Protein AF-A0A2H0VL38-F1 (afdb_monomer)

Solvent-accessible surface area (backbone atoms only — not comparable to full-atom values): 7302 Å² total; per-residue (Å²): 135,86,82,82,80,82,71,77,70,74,65,57,61,56,55,51,54,52,52,51,53,52,50,51,52,51,53,50,53,52,50,41,45,55,50,18,46,53,52,40,53,53,52,33,76,77,28,98,85,43,77,82,80,60,95,71,78,67,90,49,70,67,56,38,50,53,38,50,53,50,49,54,53,47,51,72,73,54,42,52,44,74,69,55,48,50,52,52,47,54,49,43,54,52,32,46,69,73,41,60,63,69,30,39,51,46,26,63,64,51,46,58,62,50,36,43,76,70,65,74,48,76,63,61,128

Secondary structure (DSSP, 8-state):
--------THHHHHHHHHHHHHHHHHHHHHHHHHHHHHHHHHHHHH-TT-----------HHHHHHHHHHHHHHHHHH-B-HHHHHHHHHHHHHHHHHS-HHHHHHHHHHHHHHHHHTTSS-B--

Sequence (125 aa):
MPETTDLPLVTQSSKLKIVLKILTLIIVSIAVYLGSAVATGFISVFSNNIETSTFNLIFDSQITIAYLLTYYSLTSFYKMSAHQNYFMFVVTLLLSFTTNFIQGALTLLILPPLLKKLKLIQITA

Foldseek 3Di:
DDDDPDDPPPVVVVVVVVVVLVVVLVVLLVVQLVVLVVVLVVVPVVDPPDPPDDQPLDQDPVLLVLLVVLLVVVCVVQQFDPVVSVVLVVLSNVCSRRHDSSSVSSSSVPSVVVCVVVVSGDGDD

Mean predicted aligned error: 9.91 Å

Radius of gyration: 19.98 Å; Cα contacts (8 Å, |Δi|>4): 77; chains: 1; bounding box: 46×48×63 Å

Organism: NCBI:txid1974535

pLDDT: mean 78.76, std 13.82, range [46.47, 92.94]

Nearest PDB structures (foldseek):
  7yh8-assembly2_C  TM=5.510E-01  e=9.494E+00  synthetic construct

Structure (mmCIF, N/CA/C/O backbone):
data_AF-A0A2H0VL38-F1
#
_entry.id   AF-A0A2H0VL38-F1
#
loop_
_atom_site.group_PDB
_atom_site.id
_atom_site.type_symbol
_atom_site.label_atom_id
_atom_site.label_alt_id
_atom_site.label_comp_id
_atom_site.label_asym_id
_atom_site.label_entity_id
_atom_site.label_seq_id
_atom_site.pdbx_PDB_ins_code
_atom_site.Cartn_x
_atom_site.Cartn_y
_atom_site.Cartn_z
_atom_site.occupancy
_atom_site.B_iso_or_equiv
_atom_site.auth_seq_id
_atom_site.auth_comp_id
_atom_site.auth_asym_id
_atom_site.auth_atom_id
_atom_site.pdbx_PDB_model_num
ATOM 1 N N . MET A 1 1 ? -26.432 35.515 42.602 1.00 51.59 1 MET A N 1
ATOM 2 C CA . MET A 1 1 ? -25.336 34.565 42.313 1.00 51.59 1 MET A CA 1
ATOM 3 C C . MET A 1 1 ? -25.599 34.018 40.922 1.00 51.59 1 MET A C 1
ATOM 5 O O . MET A 1 1 ? -26.652 33.414 40.771 1.00 51.59 1 MET A O 1
ATOM 9 N N . PRO A 1 2 ? -24.782 34.316 39.898 1.00 48.84 2 PRO A N 1
ATOM 10 C CA . PRO A 1 2 ? -25.003 33.757 38.574 1.00 48.84 2 PRO A CA 1
ATOM 11 C C . PRO A 1 2 ? -24.372 32.365 38.497 1.00 48.84 2 PRO A C 1
ATOM 13 O O . PRO A 1 2 ? -23.256 32.150 38.970 1.00 48.84 2 PRO A O 1
ATOM 16 N N . GLU A 1 3 ? -25.140 31.436 37.943 1.00 50.28 3 GLU A N 1
ATOM 17 C CA . GLU A 1 3 ? -24.764 30.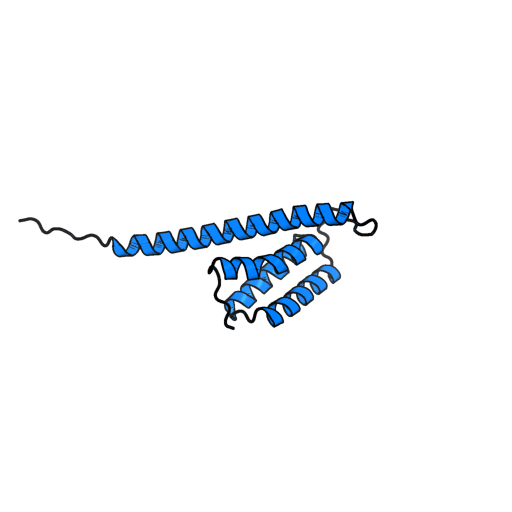054 37.672 1.00 50.28 3 GLU A CA 1
ATOM 18 C C . GLU A 1 3 ? -23.517 30.010 36.782 1.00 50.28 3 GLU A C 1
ATOM 20 O O . GLU A 1 3 ? -23.463 30.623 35.715 1.00 50.28 3 GLU A O 1
ATOM 25 N N . THR A 1 4 ? -22.495 29.286 37.231 1.00 54.44 4 THR A N 1
ATOM 26 C CA . THR A 1 4 ? -21.351 28.920 36.402 1.00 54.44 4 THR A CA 1
ATOM 27 C C . THR A 1 4 ? -21.810 27.857 35.415 1.00 54.44 4 THR A C 1
ATOM 29 O O . THR A 1 4 ? -21.938 26.683 35.755 1.00 54.44 4 THR A O 1
ATOM 32 N N . THR A 1 5 ? -22.101 28.284 34.191 1.00 52.53 5 THR A N 1
ATOM 33 C CA . THR A 1 5 ? -22.374 27.401 33.059 1.00 52.53 5 THR A CA 1
ATOM 34 C C . THR A 1 5 ? -21.096 26.639 32.705 1.00 52.53 5 THR A C 1
ATOM 36 O O . THR A 1 5 ? -20.251 27.129 31.955 1.00 52.53 5 THR A O 1
ATOM 39 N N . ASP A 1 6 ? -20.940 25.440 33.261 1.00 50.03 6 ASP A N 1
ATOM 40 C CA . ASP A 1 6 ? -19.873 24.513 32.892 1.00 50.03 6 ASP A CA 1
ATO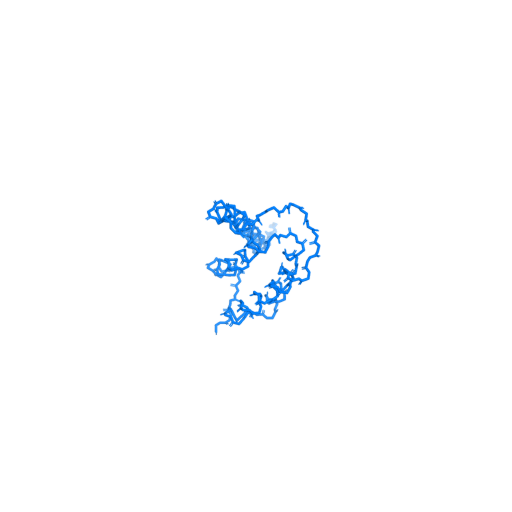M 41 C C . ASP A 1 6 ? -20.062 24.069 31.433 1.00 50.03 6 ASP A C 1
ATOM 43 O O . ASP A 1 6 ? -20.916 23.248 31.093 1.00 50.03 6 ASP A O 1
ATOM 47 N N . LEU A 1 7 ? -19.266 24.653 30.536 1.00 54.75 7 LEU A N 1
ATOM 48 C CA . LEU A 1 7 ? -19.197 24.255 29.132 1.00 54.75 7 LEU A CA 1
ATOM 49 C C . LEU A 1 7 ? -18.423 22.927 28.977 1.00 54.75 7 LEU A C 1
ATOM 51 O O . LEU A 1 7 ? -17.416 22.700 29.653 1.00 54.75 7 LEU A O 1
ATOM 55 N N . PRO A 1 8 ? -18.828 22.047 28.041 1.00 47.47 8 PRO A N 1
ATOM 56 C CA . PRO A 1 8 ? -18.319 20.683 27.929 1.00 47.47 8 PRO A CA 1
ATOM 57 C C . PRO A 1 8 ? -16.947 20.639 27.232 1.00 47.47 8 PRO A C 1
ATOM 59 O O . PRO A 1 8 ? -16.835 20.374 26.035 1.00 47.47 8 PRO A O 1
ATOM 62 N N . LEU A 1 9 ? -15.871 20.847 27.993 1.00 53.00 9 LEU A N 1
ATOM 63 C CA . LEU A 1 9 ? -14.475 20.744 27.525 1.00 53.00 9 LEU A CA 1
ATOM 64 C C . LEU A 1 9 ? -14.066 19.325 27.071 1.00 53.00 9 LEU A C 1
ATOM 66 O O . LEU A 1 9 ? -13.116 19.156 26.303 1.00 53.00 9 LEU A O 1
ATOM 70 N N . VAL A 1 10 ? -14.797 18.287 27.487 1.00 51.38 10 VAL A N 1
ATOM 71 C CA . VAL A 1 10 ? -14.436 16.878 27.236 1.00 51.38 10 VAL A CA 1
ATOM 72 C C . VAL A 1 10 ? -14.666 16.457 25.771 1.00 51.38 10 VAL A C 1
ATOM 74 O O . VAL A 1 10 ? -13.948 15.605 25.242 1.00 51.38 10 VAL A O 1
ATOM 77 N N . THR A 1 11 ? -15.594 17.098 25.055 1.00 52.34 11 THR A N 1
ATOM 78 C CA . THR A 1 11 ? -15.993 16.686 23.694 1.00 52.34 11 THR A CA 1
ATOM 79 C C . THR A 1 11 ? -15.025 17.171 22.601 1.00 52.34 11 THR A C 1
ATOM 81 O O . THR A 1 11 ? -14.878 16.515 21.566 1.00 52.34 11 THR A O 1
ATOM 84 N N . GLN A 1 12 ? -14.314 18.286 22.811 1.00 56.50 12 GLN A N 1
ATOM 85 C CA . GLN A 1 12 ? -13.372 18.840 21.821 1.00 56.50 12 GLN A CA 1
ATOM 86 C C . GLN A 1 12 ? -12.067 18.035 21.709 1.00 56.50 12 GLN A C 1
ATOM 88 O O . GLN A 1 12 ? -11.567 17.828 20.601 1.00 56.50 12 GLN A O 1
ATOM 93 N N . SER A 1 13 ? -11.545 17.517 22.827 1.00 60.19 13 SER A N 1
ATOM 94 C CA . SER A 1 13 ? -10.288 16.745 22.855 1.00 60.19 13 SER A CA 1
ATOM 95 C C . SER A 1 13 ? -10.366 15.460 22.015 1.00 60.19 13 SER A C 1
ATOM 97 O O . SER A 1 13 ? -9.414 15.091 21.324 1.00 60.19 13 SER A O 1
ATOM 99 N N . SER A 1 14 ? -11.528 14.800 22.018 1.00 66.94 14 SER A N 1
ATOM 100 C CA . SER A 1 14 ? -11.802 13.597 21.221 1.00 66.94 14 SER A CA 1
ATOM 101 C C . SER A 1 14 ? -11.736 13.870 19.713 1.00 66.94 14 SER A C 1
ATOM 103 O O . SER A 1 14 ? -11.029 13.171 18.981 1.00 66.94 14 SER A O 1
ATOM 105 N N . LYS A 1 15 ? -12.398 14.938 19.247 1.00 75.56 15 LYS A N 1
ATOM 106 C CA . LYS A 1 15 ? -12.408 15.315 17.826 1.00 75.56 15 LYS A CA 1
ATOM 107 C C . LYS A 1 15 ? -11.010 15.681 17.328 1.00 75.56 15 LYS A C 1
ATOM 109 O O . LYS A 1 15 ? -10.622 15.239 16.252 1.00 75.56 15 LYS A O 1
ATOM 114 N N . LEU A 1 16 ? -10.227 16.404 18.132 1.00 79.56 16 LEU A N 1
ATOM 115 C CA . LEU A 1 16 ? -8.850 16.769 17.786 1.00 79.56 16 LEU A CA 1
ATOM 116 C C . LEU A 1 16 ? -7.950 15.535 17.608 1.00 79.56 16 LEU A C 1
ATOM 118 O O . LEU A 1 16 ? -7.187 15.464 16.647 1.00 79.56 16 LEU A O 1
ATOM 122 N N . LYS A 1 17 ? -8.073 14.530 18.487 1.00 80.00 17 LYS A N 1
ATOM 123 C CA . LYS A 1 17 ? -7.321 13.267 18.373 1.00 80.00 17 LYS A CA 1
ATOM 124 C C . LYS A 1 17 ? -7.671 12.498 17.098 1.00 80.00 17 LYS A C 1
ATOM 126 O O . LYS A 1 17 ? -6.778 11.938 16.468 1.00 80.00 17 LYS A O 1
ATOM 131 N N . ILE A 1 18 ? -8.947 12.483 16.707 1.00 82.06 18 ILE A N 1
ATOM 132 C CA . ILE A 1 18 ? -9.402 11.841 15.464 1.00 82.06 18 ILE A CA 1
ATOM 133 C C . ILE A 1 18 ? -8.836 12.575 14.244 1.00 82.06 18 ILE A C 1
ATOM 135 O O . ILE A 1 18 ? -8.266 11.933 13.364 1.00 82.06 18 ILE A O 1
ATOM 139 N N . VAL A 1 19 ? -8.932 13.908 14.216 1.00 84.81 19 VAL A N 1
ATOM 140 C CA . VAL A 1 19 ? -8.395 14.734 13.122 1.00 84.81 19 VAL A CA 1
ATOM 141 C C . VAL A 1 19 ? -6.890 14.530 12.978 1.00 84.81 19 VAL A C 1
ATOM 143 O O . VAL A 1 19 ? -6.416 14.268 11.875 1.00 84.81 19 VAL A O 1
ATOM 146 N N . LEU A 1 20 ? -6.144 14.565 14.085 1.00 85.25 20 LEU A N 1
ATOM 147 C CA . LEU A 1 20 ? -4.702 14.327 14.072 1.00 85.25 20 LEU A CA 1
ATOM 148 C C . LEU A 1 20 ? -4.373 12.928 13.540 1.00 85.25 20 LEU A C 1
ATOM 150 O O . LEU A 1 20 ? -3.490 12.789 12.702 1.00 85.25 20 LEU A O 1
ATOM 154 N N . LYS A 1 21 ? -5.118 11.900 13.967 1.00 82.25 21 LYS A N 1
ATOM 155 C CA . LYS A 1 21 ? -4.924 10.520 13.505 1.00 82.25 21 LYS A CA 1
ATOM 156 C C . LYS A 1 21 ? -5.139 10.381 11.994 1.00 82.25 21 LYS A C 1
ATOM 158 O O . LYS A 1 21 ? -4.353 9.707 11.331 1.00 82.25 21 LYS A O 1
ATOM 163 N N . ILE A 1 22 ? -6.174 11.027 11.452 1.00 85.62 22 ILE A N 1
ATOM 164 C CA . ILE A 1 22 ? -6.451 11.051 10.007 1.00 85.62 22 ILE A CA 1
ATOM 165 C C . ILE A 1 22 ? -5.337 11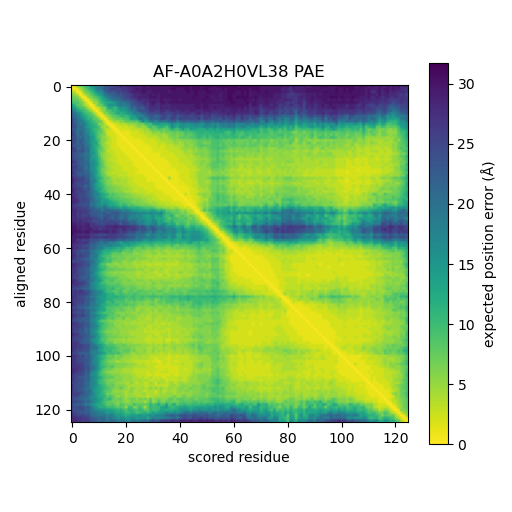.798 9.266 1.00 85.62 22 ILE A C 1
ATOM 167 O O . ILE A 1 22 ? -4.824 11.295 8.270 1.00 85.62 22 ILE A O 1
ATOM 171 N N . LEU A 1 23 ? -4.913 12.956 9.777 1.00 86.81 23 LEU A N 1
ATOM 172 C CA . LEU A 1 23 ? -3.831 13.740 9.185 1.00 86.81 23 LEU A CA 1
ATOM 173 C C . LEU A 1 23 ? -2.526 12.933 9.129 1.00 86.81 23 LEU A C 1
ATOM 175 O O . LEU A 1 23 ? -1.883 12.869 8.085 1.00 86.81 23 LEU A O 1
ATOM 179 N N . THR A 1 24 ? -2.161 12.257 10.224 1.00 87.19 24 THR A N 1
ATOM 180 C CA . THR A 1 24 ? -0.985 11.378 10.265 1.00 87.19 24 THR A CA 1
ATOM 181 C C . THR A 1 24 ? -1.102 10.243 9.251 1.00 87.19 24 THR A C 1
ATOM 183 O O . THR A 1 24 ? -0.128 9.949 8.566 1.00 87.19 24 THR A O 1
ATOM 186 N N . LEU A 1 25 ? -2.281 9.631 9.105 1.00 86.94 25 LEU A N 1
ATOM 187 C CA . LEU A 1 25 ? -2.507 8.579 8.112 1.00 86.94 25 LEU A CA 1
ATOM 188 C C . LEU A 1 25 ? -2.289 9.084 6.680 1.00 86.94 25 LEU A C 1
ATOM 190 O O . LEU A 1 25 ? -1.631 8.402 5.891 1.00 86.94 25 LEU A O 1
ATOM 194 N N . ILE A 1 26 ? -2.782 10.281 6.356 1.00 87.88 26 ILE A N 1
ATOM 195 C CA . ILE A 1 26 ? -2.590 10.903 5.039 1.00 87.88 26 ILE A CA 1
ATOM 196 C C . ILE A 1 26 ? -1.102 11.174 4.793 1.00 87.88 26 ILE A C 1
ATOM 198 O O . ILE A 1 26 ? -0.564 10.747 3.773 1.00 87.88 26 ILE A O 1
ATOM 202 N N . ILE A 1 27 ? -0.419 11.815 5.748 1.00 90.44 27 ILE A N 1
ATOM 203 C CA . ILE A 1 27 ? 1.008 12.154 5.636 1.00 90.44 27 ILE A CA 1
ATOM 204 C C . ILE A 1 27 ? 1.854 10.894 5.434 1.00 90.44 27 ILE A C 1
ATOM 206 O O . ILE A 1 27 ? 2.709 10.858 4.553 1.00 90.44 27 ILE A O 1
ATOM 210 N N . VAL A 1 28 ? 1.596 9.842 6.213 1.00 89.62 28 VAL A N 1
ATOM 211 C CA . VAL A 1 28 ? 2.314 8.566 6.104 1.00 89.62 28 VAL A CA 1
ATOM 212 C C . VAL A 1 28 ? 2.080 7.920 4.744 1.00 89.62 28 VAL A C 1
ATOM 214 O O . VAL A 1 28 ? 3.028 7.445 4.128 1.00 89.62 28 VAL A O 1
ATOM 217 N N . SER A 1 29 ? 0.842 7.932 4.250 1.00 86.38 29 SER A N 1
ATOM 218 C CA . SER A 1 29 ? 0.512 7.346 2.947 1.00 86.38 29 SER A CA 1
ATOM 219 C C . SER A 1 29 ? 1.242 8.065 1.809 1.00 86.38 29 SER A C 1
ATOM 221 O O . SER A 1 29 ? 1.834 7.413 0.950 1.00 86.38 29 SER A O 1
ATOM 223 N N . ILE A 1 30 ? 1.281 9.402 1.849 1.00 89.88 30 ILE A N 1
ATOM 224 C CA . ILE A 1 30 ? 2.030 10.220 0.884 1.00 89.88 30 ILE A CA 1
ATOM 225 C C . ILE A 1 30 ? 3.532 9.934 0.982 1.00 89.88 30 ILE A C 1
ATOM 227 O O . ILE A 1 30 ? 4.187 9.734 -0.038 1.00 89.88 30 ILE A O 1
ATOM 231 N N . ALA A 1 31 ? 4.083 9.867 2.196 1.00 91.75 31 ALA A N 1
ATOM 232 C CA . ALA A 1 31 ? 5.501 9.588 2.402 1.00 91.75 31 ALA A CA 1
ATOM 233 C C . ALA A 1 31 ? 5.904 8.206 1.859 1.00 91.75 31 ALA A C 1
ATOM 235 O O . ALA A 1 31 ? 6.932 8.086 1.196 1.00 91.75 31 ALA A O 1
ATOM 236 N N . VAL A 1 32 ? 5.082 7.174 2.083 1.00 92.69 32 VAL A N 1
ATOM 237 C CA . VAL A 1 32 ? 5.314 5.824 1.542 1.00 92.69 32 VAL A CA 1
ATOM 238 C C . VAL A 1 32 ? 5.235 5.823 0.018 1.00 92.69 32 VAL A C 1
ATOM 240 O O . VAL A 1 32 ? 6.085 5.215 -0.633 1.00 92.69 32 VAL A O 1
ATOM 243 N N . TYR A 1 33 ? 4.263 6.527 -0.560 1.00 90.00 33 TYR A N 1
ATOM 244 C CA . TYR A 1 33 ? 4.125 6.643 -2.010 1.00 90.00 33 TYR A CA 1
ATOM 245 C C . TYR A 1 33 ? 5.348 7.312 -2.658 1.00 90.00 33 TYR A C 1
ATOM 247 O O . TYR A 1 33 ? 5.924 6.771 -3.603 1.00 90.00 33 TYR A O 1
ATOM 255 N N . LEU A 1 34 ? 5.791 8.453 -2.119 1.00 90.75 34 LEU A N 1
ATOM 256 C CA . LEU A 1 34 ? 6.977 9.165 -2.606 1.00 90.75 34 LEU A CA 1
ATOM 257 C C . LEU A 1 34 ? 8.256 8.345 -2.402 1.00 90.75 34 LEU A C 1
ATOM 259 O O . LEU A 1 34 ? 9.076 8.250 -3.312 1.00 90.75 34 LEU A O 1
ATOM 263 N N . GLY A 1 35 ? 8.407 7.699 -1.243 1.00 90.38 35 GLY A N 1
ATOM 264 C CA . GLY A 1 35 ? 9.529 6.797 -0.980 1.00 90.38 35 GLY A CA 1
ATOM 265 C C . GLY A 1 35 ? 9.577 5.626 -1.964 1.00 90.38 35 GLY A C 1
ATOM 266 O O . GLY A 1 35 ? 10.647 5.271 -2.454 1.00 90.38 35 GLY A O 1
ATOM 267 N N . SER A 1 36 ? 8.414 5.079 -2.326 1.00 89.75 36 SER A N 1
ATOM 268 C CA . SER A 1 36 ? 8.299 4.017 -3.331 1.00 89.75 36 SER A CA 1
ATOM 269 C C . SER A 1 36 ? 8.647 4.514 -4.736 1.00 89.75 36 SER A C 1
ATOM 271 O O . SER A 1 36 ? 9.265 3.777 -5.501 1.00 89.75 36 SER A O 1
ATOM 273 N N . ALA A 1 37 ? 8.310 5.764 -5.073 1.00 87.12 37 ALA A N 1
ATOM 274 C CA . ALA A 1 37 ? 8.698 6.387 -6.340 1.00 87.12 37 ALA A CA 1
ATOM 275 C C . ALA A 1 37 ? 10.225 6.501 -6.459 1.00 87.12 37 ALA A C 1
ATOM 277 O O . ALA A 1 37 ? 10.805 6.087 -7.460 1.00 87.12 37 ALA A O 1
ATOM 278 N N . VAL A 1 38 ? 10.879 6.990 -5.399 1.00 87.69 38 VAL A N 1
ATOM 279 C CA . VAL A 1 38 ? 12.343 7.092 -5.330 1.00 87.69 38 VAL A CA 1
ATOM 280 C C . VAL A 1 38 ? 12.981 5.709 -5.450 1.00 87.69 38 VAL A C 1
ATOM 282 O O . VAL A 1 38 ? 13.850 5.514 -6.295 1.00 87.69 38 VAL A O 1
ATOM 285 N N . ALA A 1 39 ? 12.517 4.726 -4.672 1.00 86.81 39 ALA A N 1
ATOM 286 C CA . ALA A 1 39 ? 13.023 3.355 -4.737 1.00 86.81 39 ALA A CA 1
ATOM 287 C C . ALA A 1 39 ? 12.859 2.735 -6.136 1.00 86.81 39 ALA A C 1
ATOM 289 O O . ALA A 1 39 ? 13.770 2.076 -6.627 1.00 86.81 39 ALA A O 1
ATOM 290 N N . THR A 1 40 ? 11.732 2.993 -6.802 1.00 85.69 40 THR A N 1
ATOM 291 C CA . THR A 1 40 ? 11.487 2.534 -8.178 1.00 85.69 40 THR A CA 1
ATOM 292 C C . THR A 1 40 ? 12.475 3.157 -9.161 1.00 85.69 40 THR A C 1
ATOM 294 O O . THR A 1 40 ? 13.029 2.442 -9.990 1.00 85.69 40 THR A O 1
ATOM 297 N N . GLY A 1 41 ? 12.745 4.462 -9.038 1.00 81.56 41 GLY A N 1
ATOM 298 C CA . GLY A 1 41 ? 13.751 5.148 -9.852 1.00 81.56 41 GLY A CA 1
ATOM 299 C C . GLY A 1 41 ? 15.169 4.619 -9.623 1.00 81.56 41 GLY A C 1
ATOM 300 O O . GLY A 1 41 ? 15.927 4.460 -10.571 1.00 81.56 41 GLY A O 1
ATOM 301 N N . PHE A 1 42 ? 15.524 4.266 -8.384 1.00 84.56 42 PHE A N 1
ATOM 302 C CA . PHE A 1 42 ? 16.784 3.567 -8.115 1.00 84.56 42 PHE A CA 1
ATOM 303 C C . PHE A 1 42 ? 16.823 2.200 -8.811 1.00 84.56 42 PHE A C 1
ATOM 305 O O . PHE A 1 42 ? 17.787 1.894 -9.505 1.00 84.56 42 PHE A O 1
ATOM 312 N N . ILE A 1 43 ? 15.773 1.387 -8.668 1.00 83.06 43 ILE A N 1
ATOM 313 C CA . ILE A 1 43 ? 15.702 0.048 -9.273 1.00 83.06 43 ILE A CA 1
ATOM 314 C C . ILE A 1 43 ? 15.844 0.112 -10.799 1.00 83.06 43 ILE A C 1
ATOM 316 O O . ILE A 1 43 ? 16.525 -0.737 -11.372 1.00 83.06 43 ILE A O 1
ATOM 320 N N . SER A 1 44 ? 15.245 1.104 -11.459 1.00 80.38 44 SER A N 1
ATOM 321 C CA . SER A 1 44 ? 15.321 1.220 -12.918 1.00 80.38 44 SER A CA 1
ATOM 322 C C . SER A 1 44 ? 16.698 1.630 -13.426 1.00 80.38 44 SER A C 1
ATOM 324 O O . SER A 1 44 ? 17.138 1.124 -14.450 1.00 80.38 44 SER A O 1
ATOM 326 N N . VAL A 1 45 ? 17.430 2.464 -12.684 1.00 79.75 45 VAL A N 1
ATOM 327 C CA . VAL A 1 45 ? 18.810 2.840 -13.039 1.00 79.75 45 VAL A CA 1
ATOM 328 C C . VAL A 1 45 ? 19.771 1.649 -12.943 1.00 79.75 45 VAL A C 1
ATOM 330 O O . VAL A 1 45 ? 20.705 1.549 -13.733 1.00 79.75 45 VAL A O 1
ATOM 333 N N . PHE A 1 46 ? 19.551 0.735 -11.995 1.00 79.44 46 PHE A N 1
ATOM 334 C CA . PHE A 1 46 ? 20.410 -0.442 -11.803 1.00 79.44 46 PHE A CA 1
ATOM 335 C C . PHE A 1 46 ? 19.955 -1.682 -12.578 1.00 79.44 46 PHE A C 1
ATOM 337 O O . PHE A 1 46 ? 20.674 -2.682 -12.608 1.00 79.44 46 PHE A O 1
ATOM 344 N N . SER A 1 47 ? 18.781 -1.642 -13.203 1.00 73.94 47 SER A N 1
ATOM 345 C CA . SER A 1 47 ? 18.235 -2.768 -13.948 1.00 73.94 47 SER A CA 1
ATOM 346 C C . SER A 1 47 ? 18.088 -2.418 -15.419 1.00 73.94 47 SER A C 1
ATOM 348 O O . SER A 1 47 ? 17.123 -1.781 -15.829 1.00 73.94 47 SER A O 1
ATOM 350 N N . ASN A 1 48 ? 18.998 -2.947 -16.237 1.00 66.38 48 ASN A N 1
ATOM 351 C CA . ASN A 1 48 ? 18.936 -2.829 -17.699 1.00 66.38 48 ASN A CA 1
ATOM 352 C C . ASN A 1 48 ? 17.671 -3.464 -18.319 1.00 66.38 48 ASN A C 1
ATOM 354 O O . ASN A 1 48 ? 17.432 -3.287 -19.507 1.00 66.38 48 ASN A O 1
ATOM 358 N N . ASN A 1 49 ? 16.878 -4.208 -17.534 1.00 66.12 49 ASN A N 1
ATOM 359 C CA . ASN A 1 49 ? 15.653 -4.884 -17.972 1.00 66.12 49 ASN A CA 1
ATOM 360 C C . ASN A 1 49 ? 14.365 -4.214 -17.458 1.00 66.12 49 ASN A C 1
ATOM 362 O O . ASN A 1 49 ? 13.278 -4.729 -17.708 1.00 66.12 49 ASN A O 1
ATOM 366 N N . ILE A 1 50 ? 14.460 -3.123 -16.688 1.00 63.91 50 ILE A N 1
ATOM 367 C CA . ILE A 1 50 ? 13.290 -2.421 -16.145 1.00 63.91 50 ILE A CA 1
ATOM 368 C C . ILE A 1 50 ? 13.179 -1.070 -16.840 1.00 63.91 50 ILE A C 1
ATOM 370 O O . ILE A 1 50 ? 13.772 -0.077 -16.422 1.00 63.91 50 ILE A O 1
ATOM 374 N N . GLU A 1 51 ? 12.374 -1.024 -17.897 1.00 62.03 51 GLU A N 1
ATOM 375 C CA . GLU A 1 51 ? 11.931 0.245 -18.460 1.00 62.03 51 GLU A CA 1
ATOM 376 C C . GLU A 1 51 ? 10.895 0.875 -17.522 1.00 62.03 51 GLU A C 1
ATOM 378 O O . GLU A 1 51 ? 9.771 0.403 -17.383 1.00 62.03 51 GLU A O 1
ATOM 383 N N . THR A 1 52 ? 11.271 1.976 -16.867 1.00 63.88 52 THR A N 1
ATOM 384 C CA . THR A 1 52 ? 10.309 2.889 -16.215 1.00 63.88 52 THR A CA 1
ATOM 385 C C . THR A 1 52 ? 9.659 3.866 -17.202 1.00 63.88 52 THR A C 1
ATOM 387 O O . THR A 1 52 ? 8.912 4.757 -16.800 1.00 63.88 52 THR A O 1
ATOM 390 N N . SER A 1 53 ? 9.963 3.710 -18.492 1.00 52.09 53 SER A N 1
ATOM 391 C CA . SER A 1 53 ? 9.373 4.392 -19.644 1.00 52.09 53 SER A CA 1
ATOM 392 C C . SER A 1 53 ? 7.902 3.966 -19.730 1.00 52.09 53 SER A C 1
ATOM 394 O O . SER A 1 53 ? 7.610 2.818 -20.005 1.00 52.09 53 SER A O 1
ATOM 396 N N . THR A 1 54 ? 6.873 4.762 -19.488 1.00 47.00 54 THR A N 1
ATOM 397 C CA . THR A 1 54 ? 6.604 6.166 -19.786 1.00 47.00 54 THR A CA 1
ATOM 398 C C . THR A 1 54 ? 5.397 6.568 -18.928 1.00 47.00 54 THR A C 1
ATOM 400 O O . THR A 1 54 ? 4.601 5.720 -18.537 1.00 47.00 54 THR A O 1
ATOM 403 N N . PHE A 1 55 ? 5.189 7.865 -18.699 1.00 46.47 55 PHE A N 1
ATOM 404 C CA . PHE A 1 55 ? 3.977 8.438 -18.080 1.00 46.47 55 PHE A CA 1
ATOM 405 C C . PHE A 1 55 ? 2.657 8.155 -18.845 1.00 46.47 55 PHE A C 1
ATOM 407 O O . PHE A 1 55 ? 1.628 8.763 -18.551 1.00 46.47 55 PHE A O 1
ATOM 414 N N . ASN A 1 56 ? 2.660 7.249 -19.827 1.00 51.50 56 ASN A N 1
ATOM 415 C CA . ASN A 1 56 ? 1.460 6.794 -20.509 1.00 51.50 56 ASN A CA 1
ATOM 416 C C . ASN A 1 56 ? 0.745 5.771 -19.627 1.00 51.50 56 ASN A C 1
ATOM 418 O O . ASN A 1 56 ? 1.006 4.572 -19.684 1.00 51.50 56 ASN A O 1
ATOM 422 N N . LEU A 1 57 ? -0.189 6.273 -18.820 1.00 56.41 57 LEU A N 1
ATOM 423 C CA . LEU A 1 57 ? -1.205 5.484 -18.129 1.00 56.41 57 LEU A CA 1
ATOM 424 C C . LEU A 1 57 ? -2.199 4.921 -19.153 1.00 56.41 57 LEU A C 1
ATOM 426 O O . LEU A 1 57 ? -3.350 5.343 -19.237 1.00 56.41 57 LEU A O 1
ATOM 430 N N . ILE A 1 58 ? -1.735 3.991 -19.981 1.00 63.97 58 ILE A N 1
ATOM 431 C CA . ILE A 1 58 ? -2.613 3.137 -20.771 1.00 63.97 58 ILE A CA 1
ATOM 432 C C . ILE A 1 58 ? -3.043 2.016 -19.835 1.00 63.97 58 ILE A C 1
ATOM 434 O O . ILE A 1 58 ? -2.207 1.376 -19.198 1.00 63.97 58 ILE A O 1
ATOM 438 N N . PHE A 1 59 ? -4.353 1.804 -19.715 1.00 68.06 59 PHE A N 1
ATOM 439 C CA . PHE A 1 59 ? -4.868 0.689 -18.935 1.00 68.06 59 PHE A CA 1
ATOM 440 C C . PHE A 1 59 ? -4.309 -0.628 -19.481 1.00 68.06 59 PHE A C 1
ATOM 442 O O . PHE A 1 59 ? -4.592 -1.004 -20.619 1.00 68.06 59 PHE A O 1
ATOM 449 N N . ASP A 1 60 ? -3.551 -1.330 -18.642 1.00 79.31 60 ASP A N 1
ATOM 450 C CA . ASP A 1 60 ? -3.051 -2.669 -18.916 1.00 79.31 60 ASP A CA 1
ATOM 451 C C . ASP A 1 60 ? -3.700 -3.668 -17.949 1.00 79.31 60 ASP A C 1
ATOM 453 O O . ASP A 1 60 ? -3.526 -3.633 -16.721 1.00 79.31 60 ASP A O 1
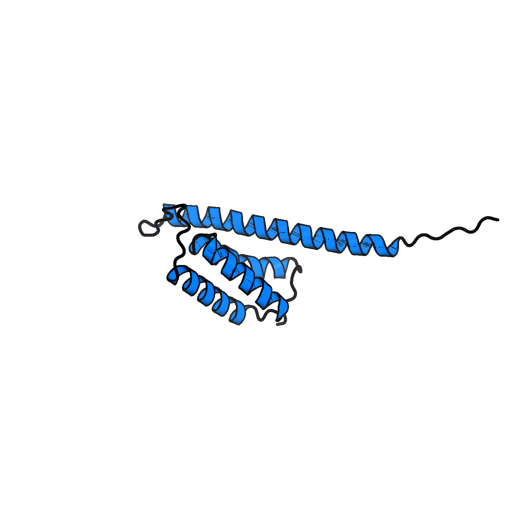ATOM 457 N N . SER A 1 61 ? -4.472 -4.587 -18.526 1.00 83.31 61 SER A N 1
ATOM 458 C CA . SER A 1 61 ? -5.128 -5.666 -17.789 1.00 83.31 61 SER A CA 1
ATOM 459 C C . SER A 1 61 ? -4.133 -6.576 -17.057 1.00 83.31 61 SER A C 1
ATOM 461 O O . SER A 1 61 ? -4.442 -7.040 -15.961 1.00 83.31 61 SER A O 1
ATOM 463 N N . GLN A 1 62 ? -2.928 -6.786 -17.597 1.00 86.19 62 GLN A N 1
ATOM 464 C CA . GLN A 1 62 ? -1.896 -7.622 -16.980 1.00 86.19 62 GLN A CA 1
ATOM 465 C C . GLN A 1 62 ? -1.341 -6.964 -15.718 1.00 86.19 62 GLN A C 1
ATOM 467 O O . GLN A 1 62 ? -1.230 -7.616 -14.678 1.00 86.19 62 GLN A O 1
ATOM 472 N N . ILE A 1 63 ? -1.076 -5.655 -15.778 1.00 85.69 63 ILE A N 1
ATOM 473 C CA . ILE A 1 63 ? -0.658 -4.867 -14.613 1.00 85.69 63 ILE A CA 1
ATOM 474 C C . ILE A 1 63 ? -1.740 -4.921 -13.533 1.00 85.69 63 ILE A C 1
ATOM 476 O O . ILE A 1 63 ? -1.445 -5.191 -12.369 1.00 85.69 63 ILE A O 1
ATOM 480 N N . THR A 1 64 ? -3.006 -4.748 -13.915 1.00 88.69 64 THR A N 1
ATOM 481 C CA . THR A 1 64 ? -4.137 -4.818 -12.977 1.00 88.69 64 THR A CA 1
ATOM 482 C C . THR A 1 64 ? -4.237 -6.188 -12.300 1.00 88.69 64 THR A C 1
ATOM 484 O O . THR A 1 64 ? -4.391 -6.267 -11.081 1.00 88.69 64 THR A O 1
ATOM 487 N N . ILE A 1 65 ? -4.077 -7.279 -13.056 1.00 90.00 65 ILE A N 1
ATOM 488 C CA . ILE A 1 65 ? -4.041 -8.641 -12.504 1.00 90.00 65 ILE A CA 1
ATOM 489 C C . ILE A 1 65 ? -2.868 -8.804 -11.528 1.00 90.00 65 ILE A C 1
ATOM 491 O O . ILE A 1 65 ? -3.051 -9.355 -10.443 1.00 90.00 65 ILE A O 1
ATOM 495 N N . ALA A 1 66 ? -1.684 -8.284 -11.857 1.00 90.56 66 ALA A N 1
ATOM 496 C CA . ALA A 1 66 ? -0.523 -8.341 -10.971 1.00 90.56 66 ALA A CA 1
ATOM 497 C C . ALA A 1 66 ? -0.761 -7.585 -9.647 1.00 90.56 66 ALA A C 1
ATOM 499 O O . ALA A 1 66 ? -0.399 -8.074 -8.570 1.00 90.56 66 ALA A O 1
ATOM 500 N N . TYR A 1 67 ? -1.435 -6.431 -9.694 1.00 91.50 67 TYR A N 1
ATOM 501 C CA . TYR A 1 67 ? -1.875 -5.705 -8.498 1.00 91.50 67 TYR A CA 1
ATOM 502 C C . TYR A 1 67 ? -2.852 -6.523 -7.648 1.00 91.50 67 TYR A C 1
ATOM 504 O O . TYR A 1 67 ? -2.686 -6.605 -6.430 1.00 91.50 67 TYR A O 1
ATOM 512 N N . LEU A 1 68 ? -3.836 -7.177 -8.271 1.00 92.69 68 LEU A N 1
ATOM 513 C CA . LEU A 1 68 ? -4.791 -8.035 -7.565 1.00 92.69 68 LEU A CA 1
ATOM 514 C C . LEU A 1 68 ? -4.105 -9.237 -6.908 1.00 92.69 68 LEU A C 1
ATOM 516 O O . LEU A 1 68 ? -4.387 -9.539 -5.750 1.00 92.69 68 LEU A O 1
ATOM 520 N N . LEU A 1 69 ? -3.160 -9.886 -7.594 1.00 92.69 69 LEU A N 1
ATOM 521 C CA . LEU A 1 69 ? -2.356 -10.968 -7.016 1.00 92.69 69 LEU A CA 1
ATOM 522 C C . LEU A 1 69 ? -1.539 -10.484 -5.812 1.00 92.69 69 LEU A C 1
ATOM 524 O O . LEU A 1 69 ? -1.487 -11.158 -4.782 1.00 92.69 69 LEU A O 1
ATOM 528 N N . THR A 1 70 ? -0.957 -9.287 -5.911 1.00 92.19 70 THR A N 1
ATOM 529 C CA . THR A 1 70 ? -0.229 -8.653 -4.802 1.00 92.19 70 THR A CA 1
ATOM 530 C C . THR A 1 70 ? -1.156 -8.413 -3.611 1.00 92.19 70 THR A C 1
ATOM 532 O O . THR A 1 70 ? -0.814 -8.755 -2.480 1.00 92.19 70 THR A O 1
ATOM 535 N N . TYR A 1 71 ? -2.363 -7.903 -3.853 1.00 92.94 71 TYR A N 1
ATOM 536 C CA . TYR A 1 71 ? -3.381 -7.732 -2.818 1.00 92.94 71 TYR A CA 1
ATOM 537 C C . TYR A 1 71 ? -3.786 -9.057 -2.159 1.00 92.94 71 TYR A C 1
ATOM 539 O O . TYR A 1 71 ? -3.829 -9.139 -0.930 1.00 92.94 71 TYR A O 1
ATOM 547 N N . TYR A 1 72 ? -4.040 -10.112 -2.937 1.00 90.50 72 TYR A N 1
ATOM 548 C CA . TYR A 1 72 ? -4.381 -11.429 -2.389 1.00 90.50 72 TYR A CA 1
ATOM 549 C C . TYR A 1 72 ? -3.255 -12.002 -1.522 1.00 90.50 72 TYR A C 1
ATOM 551 O O . TYR A 1 72 ? -3.512 -12.524 -0.438 1.00 90.50 72 TYR A O 1
ATOM 559 N N . SER A 1 73 ? -2.001 -11.833 -1.946 1.00 90.62 73 SER A N 1
ATOM 560 C CA . SER A 1 73 ? -0.838 -12.201 -1.135 1.00 90.62 73 SER A CA 1
ATOM 561 C C . SER A 1 73 ? -0.829 -11.433 0.193 1.00 90.62 73 SER A C 1
ATOM 563 O O . SER A 1 73 ? -0.817 -12.030 1.270 1.00 90.62 73 SER A O 1
ATOM 565 N N . LEU A 1 74 ? -0.948 -10.102 0.147 1.00 88.69 74 LEU A N 1
ATOM 566 C CA . LEU A 1 74 ? -0.925 -9.251 1.341 1.00 88.69 74 LEU A CA 1
ATOM 567 C C . LEU A 1 74 ? -2.069 -9.556 2.313 1.00 88.69 74 LEU A C 1
ATOM 569 O O . LEU A 1 74 ? -1.851 -9.629 3.522 1.00 88.69 74 LEU A O 1
ATOM 573 N N . THR A 1 75 ? -3.285 -9.749 1.812 1.00 87.00 75 THR A N 1
ATOM 574 C CA . THR A 1 75 ? -4.441 -10.068 2.663 1.00 87.00 75 THR A CA 1
ATOM 575 C C . THR A 1 75 ? -4.289 -11.415 3.362 1.00 87.00 75 THR A C 1
ATOM 577 O O . THR A 1 75 ? -4.657 -11.526 4.533 1.00 87.00 75 THR A O 1
ATOM 580 N N . SER A 1 76 ? -3.656 -12.396 2.708 1.00 85.12 76 SER A N 1
ATOM 581 C CA . SER A 1 76 ? -3.306 -13.676 3.329 1.00 85.12 76 SER A CA 1
ATOM 582 C C . SER A 1 76 ? -2.296 -13.520 4.476 1.00 85.12 76 SER A C 1
ATOM 584 O O . SER A 1 76 ? -2.401 -14.224 5.479 1.00 85.12 76 SER A O 1
ATOM 586 N N . PHE A 1 77 ? -1.331 -12.599 4.365 1.00 83.94 77 PHE A N 1
ATOM 587 C CA . PHE A 1 77 ? -0.305 -12.389 5.397 1.00 83.94 77 PHE A CA 1
ATOM 588 C C . PHE A 1 77 ? -0.765 -11.504 6.562 1.00 83.94 77 PHE A C 1
ATOM 590 O O . PHE A 1 77 ? -0.410 -11.763 7.711 1.00 83.94 77 PHE A O 1
ATOM 597 N N . TYR A 1 78 ? -1.529 -10.446 6.287 1.00 77.81 78 TYR A N 1
ATOM 598 C CA . TYR A 1 78 ? -1.828 -9.406 7.276 1.00 77.81 78 TYR A CA 1
ATOM 599 C C . TYR A 1 78 ? -3.173 -9.565 7.995 1.00 77.81 78 TYR A C 1
ATOM 601 O O . TYR A 1 78 ? -3.443 -8.732 8.856 1.00 77.81 78 TYR A O 1
ATOM 609 N N . LYS A 1 79 ? -3.995 -10.586 7.679 1.00 80.69 79 LYS A N 1
ATOM 610 C CA . LYS A 1 79 ? -5.287 -10.902 8.342 1.00 80.69 79 LYS A CA 1
ATOM 611 C C . LYS A 1 79 ? -6.062 -9.648 8.800 1.00 80.69 79 LYS A C 1
ATOM 613 O O . LYS A 1 79 ? -6.358 -9.458 9.980 1.00 80.69 79 LYS A O 1
ATOM 618 N N . MET A 1 80 ? -6.325 -8.729 7.872 1.00 78.12 80 MET A N 1
ATOM 619 C CA . MET A 1 80 ? -6.949 -7.445 8.211 1.00 78.12 80 MET A CA 1
ATOM 620 C C . MET A 1 80 ? -8.461 -7.604 8.434 1.00 78.12 80 MET A C 1
ATOM 622 O O . MET A 1 80 ? -9.073 -8.572 7.976 1.00 78.12 80 MET A O 1
ATOM 626 N N . SER A 1 81 ? -9.088 -6.639 9.114 1.00 83.56 81 SER A N 1
ATOM 627 C CA . SER A 1 81 ? -10.550 -6.631 9.268 1.00 83.56 81 SER A CA 1
ATOM 628 C C . SER A 1 81 ? -11.258 -6.424 7.923 1.00 83.56 81 SER A C 1
ATOM 630 O O . SER A 1 81 ? -10.681 -5.864 6.990 1.00 83.56 81 SER A O 1
ATOM 632 N N . ALA A 1 82 ? -12.532 -6.819 7.815 1.00 83.62 82 ALA A N 1
ATOM 633 C CA . ALA A 1 82 ? -13.302 -6.706 6.569 1.00 83.62 82 ALA A CA 1
ATOM 634 C C . ALA A 1 82 ? -13.283 -5.282 5.977 1.00 83.62 82 ALA A C 1
ATOM 636 O O . ALA A 1 82 ? -13.046 -5.105 4.783 1.00 83.62 82 ALA A O 1
ATOM 637 N N . HIS A 1 83 ? -13.441 -4.257 6.822 1.00 82.88 83 HIS A N 1
ATOM 638 C CA . HIS A 1 83 ? -13.367 -2.861 6.386 1.00 82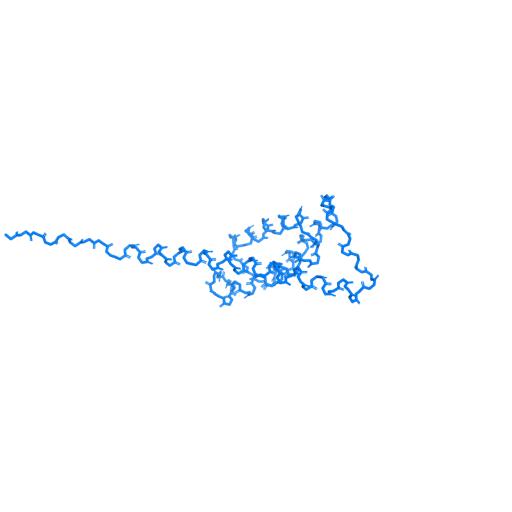.88 83 HIS A CA 1
ATOM 639 C C . HIS A 1 83 ? -11.974 -2.477 5.873 1.00 82.88 83 HIS A C 1
ATOM 641 O O . HIS A 1 83 ? -11.863 -1.813 4.848 1.00 82.88 83 HIS A O 1
ATOM 647 N N . GLN A 1 84 ? -10.904 -2.904 6.547 1.00 83.31 84 GLN A N 1
ATOM 648 C CA . GLN A 1 84 ? -9.533 -2.609 6.118 1.00 83.31 84 GLN A CA 1
ATOM 649 C C . GLN A 1 84 ? -9.177 -3.330 4.816 1.00 83.31 84 GLN A C 1
ATOM 651 O O . GLN A 1 84 ? -8.568 -2.723 3.940 1.00 83.31 84 GLN A O 1
ATOM 656 N N . ASN A 1 85 ? -9.614 -4.583 4.656 1.00 87.88 85 ASN A N 1
ATOM 657 C CA . ASN A 1 85 ? -9.461 -5.331 3.411 1.00 87.88 85 ASN A CA 1
ATOM 658 C C . ASN A 1 85 ? -10.183 -4.649 2.248 1.00 87.88 85 ASN A C 1
ATOM 660 O O . ASN A 1 85 ? -9.625 -4.592 1.155 1.00 87.88 85 ASN A O 1
ATOM 664 N N . TYR A 1 86 ? -11.383 -4.109 2.482 1.00 89.06 86 TYR A N 1
ATOM 665 C CA . TYR A 1 86 ? -12.114 -3.340 1.476 1.00 89.06 86 TYR A CA 1
ATOM 666 C C . TYR A 1 86 ? -11.360 -2.064 1.082 1.00 89.06 86 TYR A C 1
ATOM 668 O O . TYR A 1 86 ? -11.151 -1.814 -0.102 1.00 89.06 86 TYR A O 1
ATOM 676 N N . PHE A 1 87 ? -10.876 -1.281 2.052 1.00 87.75 87 PHE A N 1
ATOM 677 C CA . PHE A 1 87 ? -10.087 -0.084 1.744 1.00 87.75 87 PHE A CA 1
ATOM 678 C C . PHE A 1 87 ? -8.783 -0.417 1.011 1.00 87.75 87 PHE A C 1
ATOM 680 O O . PHE A 1 87 ? -8.460 0.243 0.028 1.00 87.75 87 PHE A O 1
ATOM 687 N N . MET A 1 88 ? -8.064 -1.462 1.428 1.00 88.81 88 MET A N 1
ATOM 688 C CA . MET A 1 88 ? -6.860 -1.925 0.731 1.00 88.81 88 MET A CA 1
ATOM 689 C C . MET A 1 88 ? -7.160 -2.396 -0.691 1.00 88.81 88 MET A C 1
ATOM 691 O O . MET A 1 88 ? -6.360 -2.145 -1.588 1.00 88.81 88 MET A O 1
ATOM 695 N N . PHE A 1 89 ? -8.310 -3.031 -0.918 1.00 92.31 89 PHE A N 1
ATOM 696 C CA . PHE A 1 89 ? -8.748 -3.425 -2.254 1.00 92.31 89 PHE A CA 1
ATOM 697 C C . PHE A 1 89 ? -9.002 -2.204 -3.141 1.00 92.31 89 PHE A C 1
ATOM 699 O O . PHE A 1 89 ? -8.465 -2.122 -4.242 1.00 92.31 89 PHE A O 1
ATOM 706 N N . VAL A 1 90 ? -9.747 -1.214 -2.638 1.00 91.81 90 VAL A N 1
ATOM 707 C CA . VAL A 1 90 ? -10.016 0.039 -3.363 1.00 91.81 90 VAL A CA 1
ATOM 708 C C . VAL A 1 90 ? -8.717 0.785 -3.679 1.00 91.81 90 VAL A C 1
ATOM 710 O O . VAL A 1 90 ? -8.536 1.245 -4.803 1.00 91.81 90 VAL A O 1
ATOM 713 N N . VAL A 1 91 ? -7.786 0.865 -2.724 1.00 89.50 91 VAL A N 1
ATOM 714 C CA . VAL A 1 91 ? -6.462 1.471 -2.939 1.00 89.50 91 VAL A CA 1
ATOM 715 C C . VAL A 1 91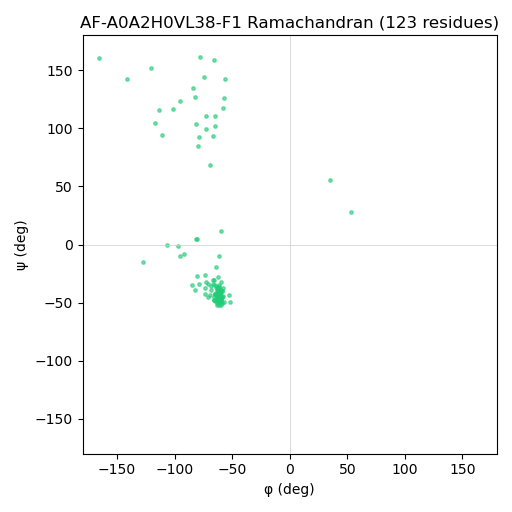 ? -5.663 0.690 -3.982 1.00 89.50 91 VAL A C 1
ATOM 717 O O . VAL A 1 91 ? -5.065 1.300 -4.859 1.00 89.50 91 VAL A O 1
ATOM 720 N N . THR A 1 92 ? -5.683 -0.643 -3.930 1.00 92.44 92 THR A N 1
ATOM 721 C CA . THR A 1 92 ? -5.008 -1.501 -4.918 1.00 92.44 92 THR A CA 1
ATOM 722 C C . THR A 1 92 ? -5.540 -1.241 -6.323 1.00 92.44 92 THR A C 1
ATOM 724 O O . THR A 1 92 ? -4.754 -1.039 -7.246 1.00 92.44 92 THR A O 1
ATOM 727 N N . LEU A 1 93 ? -6.867 -1.201 -6.483 1.00 91.69 93 LEU A N 1
ATOM 728 C CA . LEU A 1 93 ? -7.489 -0.869 -7.760 1.00 91.69 93 LEU A CA 1
ATOM 729 C C . LEU A 1 93 ? -7.057 0.519 -8.221 1.00 91.69 93 LEU A C 1
ATOM 731 O O . LEU A 1 93 ? -6.565 0.656 -9.334 1.00 91.69 93 LEU A O 1
ATOM 735 N N . LEU A 1 94 ? -7.154 1.536 -7.367 1.00 90.25 94 LEU A N 1
ATOM 736 C CA . LEU A 1 94 ? -6.764 2.895 -7.731 1.00 90.25 94 LEU A CA 1
ATOM 737 C C . LEU A 1 94 ? -5.296 2.977 -8.179 1.00 90.25 94 LEU A C 1
ATOM 739 O O . LEU A 1 94 ? -5.011 3.578 -9.214 1.00 90.25 94 LEU A O 1
ATOM 743 N N . LEU A 1 95 ? -4.378 2.324 -7.462 1.00 88.44 95 LEU A N 1
ATOM 744 C CA . LEU A 1 95 ? -2.959 2.255 -7.829 1.00 88.44 95 LEU A CA 1
ATOM 745 C C . LEU A 1 95 ? -2.744 1.569 -9.181 1.00 88.44 95 LEU A C 1
ATOM 747 O O . LEU A 1 95 ? -1.917 2.038 -9.962 1.00 88.44 95 LEU A O 1
ATOM 751 N N . SER A 1 96 ? -3.521 0.530 -9.500 1.00 88.62 96 SER A N 1
ATOM 752 C CA . SER A 1 96 ? -3.411 -0.167 -10.788 1.00 88.62 96 SER A CA 1
ATOM 753 C C . SER A 1 96 ? -3.722 0.714 -12.002 1.00 88.62 96 SER A C 1
ATOM 755 O O . SER A 1 96 ? -3.147 0.499 -13.064 1.00 88.62 96 SER A O 1
ATOM 757 N N . PHE A 1 97 ? -4.562 1.743 -11.835 1.00 85.00 97 PHE A N 1
ATOM 758 C CA . PHE A 1 97 ? -4.913 2.695 -12.898 1.00 85.00 97 PHE A CA 1
ATOM 759 C C . PHE A 1 97 ? -4.073 3.972 -12.909 1.00 85.00 97 PHE A C 1
ATOM 761 O O . PHE A 1 97 ? -4.232 4.778 -13.820 1.00 85.00 97 PHE A O 1
ATOM 768 N N . THR A 1 98 ? -3.256 4.220 -11.882 1.00 83.56 98 THR A N 1
ATOM 769 C CA . THR A 1 98 ? -2.617 5.534 -11.670 1.00 83.56 98 THR A CA 1
ATOM 770 C C . THR A 1 98 ? -1.106 5.460 -11.498 1.00 83.56 98 THR A C 1
ATOM 772 O O . THR A 1 98 ? -0.436 6.487 -11.586 1.00 83.56 98 THR A O 1
ATOM 775 N N . THR A 1 99 ? -0.552 4.271 -11.245 1.00 82.94 99 THR A N 1
ATOM 776 C CA . THR A 1 99 ? 0.847 4.114 -10.835 1.00 82.94 99 THR A CA 1
ATOM 777 C C . THR A 1 99 ? 1.495 2.888 -11.464 1.00 82.94 99 THR A C 1
ATOM 779 O O . THR A 1 99 ? 0.885 1.822 -11.570 1.00 82.94 99 THR A O 1
ATOM 782 N N . ASN A 1 100 ? 2.774 3.020 -11.823 1.00 85.56 100 ASN A N 1
ATOM 783 C CA . ASN A 1 100 ? 3.576 1.902 -12.316 1.00 85.56 100 ASN A CA 1
ATOM 784 C C . ASN A 1 100 ? 3.600 0.752 -11.305 1.00 85.56 100 ASN A C 1
ATOM 786 O O . ASN A 1 100 ? 3.692 0.987 -10.098 1.00 85.56 100 ASN A O 1
ATOM 790 N N . PHE A 1 101 ? 3.575 -0.488 -11.804 1.00 85.56 101 PHE A N 1
ATOM 791 C CA . PHE A 1 101 ? 3.446 -1.685 -10.968 1.00 85.56 101 PHE A CA 1
ATOM 792 C C . PHE A 1 101 ? 4.469 -1.745 -9.829 1.00 85.56 101 PHE A C 1
ATOM 794 O O . PHE A 1 101 ? 4.086 -1.934 -8.682 1.00 85.56 101 PHE A O 1
ATOM 801 N N . ILE A 1 102 ? 5.758 -1.532 -10.119 1.00 86.06 102 ILE A N 1
ATOM 802 C CA . ILE A 1 102 ? 6.829 -1.610 -9.109 1.00 86.06 102 ILE A CA 1
ATOM 803 C C . ILE A 1 102 ? 6.583 -0.604 -7.975 1.00 86.06 102 ILE A C 1
ATOM 805 O O . ILE A 1 102 ? 6.650 -0.959 -6.798 1.00 86.06 102 ILE A O 1
ATOM 809 N N . GLN A 1 103 ? 6.228 0.633 -8.322 1.00 88.12 103 GLN A N 1
ATOM 810 C CA . GLN A 1 103 ? 5.975 1.692 -7.352 1.00 88.12 103 GLN A CA 1
ATOM 811 C C . GLN A 1 103 ? 4.750 1.392 -6.483 1.00 88.12 103 GLN A C 1
ATOM 813 O O . GLN A 1 103 ? 4.814 1.527 -5.256 1.00 88.12 103 GLN A O 1
ATOM 818 N N . GLY A 1 104 ? 3.629 0.992 -7.085 1.00 87.75 104 GLY A N 1
ATOM 819 C CA . GLY A 1 104 ? 2.426 0.697 -6.315 1.00 87.75 104 GLY A CA 1
ATOM 820 C C . GLY A 1 104 ? 2.533 -0.611 -5.532 1.00 87.75 104 GLY A C 1
ATOM 821 O O . GLY A 1 104 ? 2.044 -0.666 -4.408 1.00 87.75 104 GLY A O 1
ATOM 822 N N . ALA A 1 105 ? 3.247 -1.623 -6.032 1.00 88.56 105 ALA A N 1
ATOM 823 C CA . ALA A 1 105 ? 3.535 -2.849 -5.288 1.00 88.56 105 ALA A CA 1
ATOM 824 C C . ALA A 1 105 ? 4.378 -2.562 -4.037 1.00 88.56 105 ALA A C 1
ATOM 826 O O . ALA A 1 105 ? 4.035 -3.022 -2.948 1.00 88.56 105 ALA A O 1
ATOM 827 N N . LEU A 1 106 ? 5.427 -1.738 -4.154 1.00 89.75 106 LEU A N 1
ATOM 828 C CA . LEU A 1 106 ? 6.207 -1.273 -3.001 1.00 89.75 106 LEU A CA 1
ATOM 829 C C . LE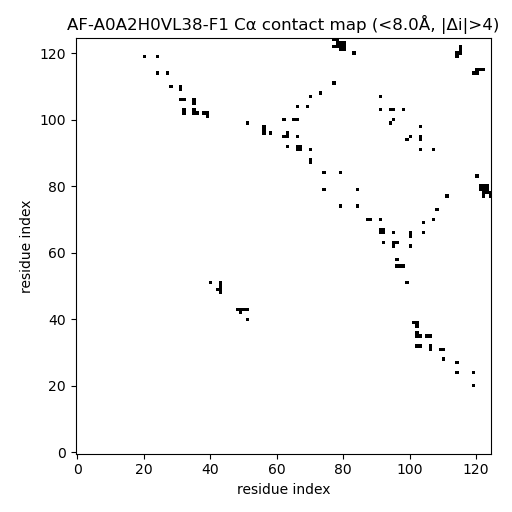U A 1 106 ? 5.341 -0.480 -2.016 1.00 89.75 106 LEU A C 1
ATOM 831 O O . LEU A 1 106 ? 5.415 -0.706 -0.806 1.00 89.75 106 LEU A O 1
ATOM 835 N N . THR A 1 107 ? 4.465 0.387 -2.530 1.00 90.62 107 THR A N 1
ATOM 836 C CA . THR A 1 107 ? 3.524 1.151 -1.702 1.00 90.62 107 THR A CA 1
ATOM 837 C C . THR A 1 107 ? 2.612 0.209 -0.912 1.00 90.62 107 THR A C 1
ATOM 839 O O . THR A 1 107 ? 2.510 0.333 0.307 1.00 90.62 107 THR A O 1
ATOM 842 N N . LEU A 1 108 ? 1.997 -0.776 -1.573 1.00 90.69 108 LEU A N 1
ATOM 843 C CA . LEU A 1 108 ? 1.104 -1.760 -0.954 1.00 90.69 108 LEU A CA 1
ATOM 844 C C . LEU A 1 108 ? 1.822 -2.693 0.025 1.00 90.69 108 LEU A C 1
ATOM 846 O O . LEU A 1 108 ? 1.214 -3.127 0.999 1.00 90.69 108 LEU A O 1
ATOM 850 N N . LEU A 1 109 ? 3.101 -2.989 -0.201 1.00 90.94 109 LEU A N 1
ATOM 851 C CA . LEU A 1 109 ? 3.905 -3.825 0.688 1.00 90.94 109 LEU A CA 1
ATOM 852 C C . LEU A 1 109 ? 4.290 -3.084 1.977 1.00 90.94 109 LEU A C 1
ATOM 854 O O . LEU A 1 109 ? 4.238 -3.649 3.068 1.00 90.94 109 LEU A O 1
ATOM 858 N N . ILE A 1 110 ? 4.678 -1.812 1.860 1.00 88.75 110 ILE A N 1
ATOM 859 C CA . ILE A 1 110 ? 5.211 -1.020 2.976 1.00 88.75 110 ILE A CA 1
ATOM 860 C C . ILE A 1 110 ? 4.089 -0.379 3.797 1.00 88.75 110 ILE A C 1
ATOM 862 O O . ILE A 1 110 ? 4.213 -0.261 5.017 1.00 88.75 110 ILE A O 1
ATOM 866 N N . LEU A 1 111 ? 2.985 0.024 3.165 1.00 86.38 111 LEU A N 1
ATOM 867 C CA . LEU A 1 111 ? 1.925 0.787 3.821 1.00 86.38 111 LEU A CA 1
ATOM 868 C C . LEU A 1 111 ? 1.257 0.023 4.990 1.00 86.38 111 LEU A C 1
ATOM 870 O O . LEU A 1 111 ? 1.240 0.567 6.100 1.00 86.38 111 LEU A O 1
ATOM 874 N N . PRO A 1 112 ? 0.777 -1.230 4.842 1.00 85.56 112 PRO A N 1
ATOM 875 C CA . PRO A 1 112 ? 0.126 -1.965 5.930 1.00 85.56 112 PRO A CA 1
ATOM 876 C C . PRO A 1 112 ? 0.980 -2.140 7.200 1.00 85.56 112 PRO A C 1
ATOM 878 O O . PRO A 1 112 ? 0.487 -1.821 8.290 1.00 85.56 112 PRO A O 1
ATOM 881 N N . PRO A 1 113 ? 2.252 -2.594 7.142 1.00 84.88 113 PRO A N 1
ATOM 882 C CA . PRO A 1 113 ? 3.061 -2.739 8.350 1.00 84.88 113 PRO A CA 1
ATOM 883 C C . PRO A 1 113 ? 3.380 -1.391 9.012 1.00 84.88 113 PRO A C 1
ATOM 885 O O . PRO A 1 113 ? 3.484 -1.331 10.240 1.00 84.88 113 PRO A O 1
ATOM 888 N N . LEU A 1 114 ? 3.498 -0.303 8.244 1.00 83.75 114 LEU A N 1
ATOM 889 C CA . LEU A 1 114 ? 3.752 1.034 8.788 1.00 83.75 114 LEU A CA 1
ATOM 890 C C . LEU A 1 114 ? 2.524 1.579 9.525 1.00 83.75 114 LEU A C 1
ATOM 892 O O . LEU A 1 114 ? 2.634 2.024 10.669 1.00 83.75 114 LEU A O 1
ATOM 896 N N . LEU A 1 115 ? 1.338 1.437 8.929 1.00 83.25 115 LEU A N 1
ATOM 897 C CA . LEU A 1 115 ? 0.075 1.797 9.574 1.00 83.25 115 LEU A CA 1
ATOM 898 C C . LEU A 1 115 ? -0.172 0.973 10.850 1.00 83.25 115 LEU A C 1
ATOM 900 O O . LEU A 1 115 ? -0.690 1.510 11.834 1.00 83.25 115 LEU A O 1
ATOM 904 N N . LYS A 1 116 ? 0.240 -0.304 10.873 1.00 81.12 116 LYS A N 1
ATOM 905 C CA . LYS A 1 116 ? 0.211 -1.147 12.081 1.00 81.12 116 LYS A CA 1
ATOM 906 C C . LYS A 1 116 ? 1.128 -0.598 13.172 1.00 81.12 116 LYS A C 1
ATOM 908 O O . LYS A 1 116 ? 0.6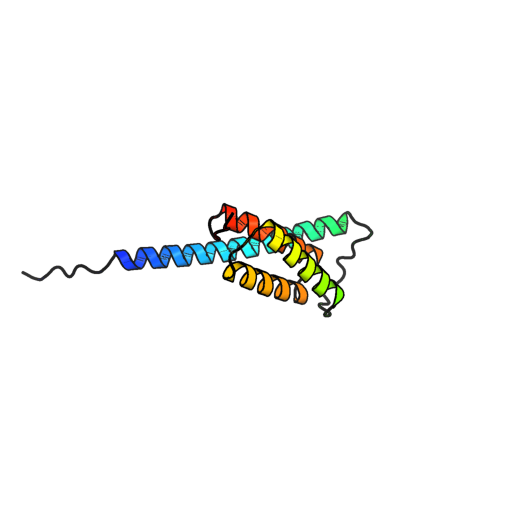87 -0.425 14.307 1.00 81.12 116 LYS A O 1
ATOM 913 N N . LYS A 1 117 ? 2.399 -0.325 12.847 1.00 80.31 117 LYS A N 1
ATOM 914 C CA . LYS A 1 117 ? 3.393 0.181 13.814 1.00 80.31 117 LYS A CA 1
ATOM 915 C C . LYS A 1 117 ? 2.947 1.493 14.456 1.00 80.31 117 LYS A C 1
ATOM 917 O O . LYS A 1 117 ? 3.121 1.677 15.656 1.00 80.31 117 LYS A O 1
ATOM 922 N N . LEU A 1 118 ? 2.303 2.358 13.677 1.00 80.69 118 LEU A N 1
ATOM 923 C CA . LEU A 1 118 ? 1.769 3.636 14.147 1.00 80.69 118 LEU A CA 1
ATOM 924 C C . LEU A 1 118 ? 0.408 3.514 14.861 1.00 80.69 118 LEU A C 1
ATOM 926 O O . LEU A 1 118 ? -0.182 4.528 15.226 1.00 80.69 118 LEU A O 1
ATOM 930 N N . LYS A 1 119 ? -0.109 2.290 15.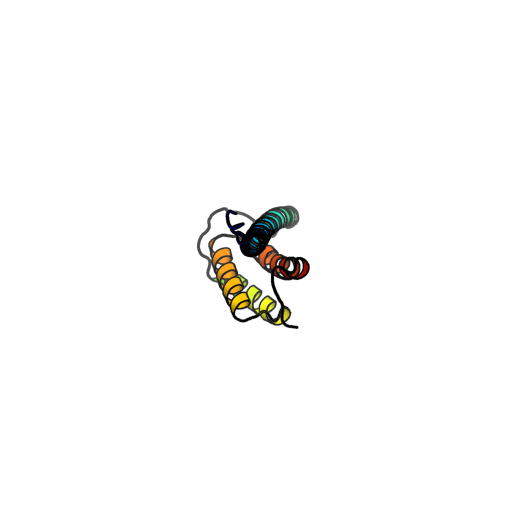068 1.00 76.94 119 LYS A N 1
ATOM 931 C CA . LYS A 1 119 ? -1.433 2.008 15.660 1.00 76.94 119 LYS A CA 1
ATOM 932 C C . LYS A 1 119 ? -2.577 2.755 14.952 1.00 76.94 119 LYS A C 1
ATOM 934 O O . LYS A 1 119 ? -3.613 3.076 15.548 1.00 76.94 119 LYS A O 1
ATOM 939 N N . LEU A 1 120 ? -2.394 3.039 13.662 1.00 70.88 120 LEU A N 1
ATOM 940 C CA . LEU A 1 120 ? -3.393 3.699 12.826 1.00 70.88 120 LEU A CA 1
ATOM 941 C C . LEU A 1 120 ? -4.471 2.706 12.390 1.00 70.88 120 LEU A C 1
ATOM 943 O O . LEU A 1 120 ? -5.645 3.074 12.361 1.00 70.88 120 LEU A O 1
ATOM 947 N N . ILE A 1 121 ? -4.083 1.445 12.182 1.00 68.00 121 ILE A N 1
ATOM 948 C CA . ILE A 1 121 ? -4.973 0.311 11.907 1.00 68.00 121 ILE A CA 1
ATOM 949 C C . ILE A 1 121 ? -4.821 -0.781 12.974 1.00 68.00 121 ILE A C 1
ATOM 951 O O . ILE A 1 121 ? -3.759 -0.936 13.580 1.00 68.00 121 ILE A O 1
ATOM 955 N N . GLN A 1 122 ? -5.889 -1.543 13.204 1.00 63.22 122 GLN A N 1
ATOM 956 C CA . GLN A 1 122 ? -5.878 -2.739 14.049 1.00 63.22 122 GLN A CA 1
ATOM 957 C C . GLN A 1 122 ? -5.823 -3.976 13.159 1.00 63.22 122 GLN A C 1
ATOM 959 O O . GLN A 1 122 ? -6.760 -4.208 12.404 1.00 63.22 122 GLN A O 1
ATOM 964 N N . ILE A 1 123 ? -4.748 -4.754 13.262 1.00 58.91 123 ILE A N 1
ATOM 965 C CA . ILE A 1 123 ? -4.658 -6.076 12.640 1.00 58.91 123 ILE A CA 1
ATOM 966 C C . ILE A 1 123 ? -5.060 -7.105 13.688 1.00 58.91 123 ILE A C 1
ATOM 968 O O . ILE A 1 123 ? -4.461 -7.144 14.766 1.00 58.91 123 ILE A O 1
ATOM 972 N N . THR A 1 124 ? -6.069 -7.907 13.369 1.00 54.34 124 THR A N 1
ATOM 973 C CA . THR A 1 124 ? -6.512 -9.024 14.201 1.00 54.34 124 THR A CA 1
ATOM 974 C C . THR A 1 124 ? -5.573 -10.195 13.917 1.00 54.34 124 THR A C 1
ATOM 976 O O . THR A 1 124 ? -5.620 -10.774 12.835 1.00 54.34 124 THR A O 1
ATOM 979 N N . ALA A 1 125 ? -4.642 -10.466 14.835 1.00 48.78 125 ALA A N 1
ATOM 980 C CA . ALA A 1 125 ? -3.724 -11.602 14.727 1.00 48.78 125 ALA A CA 1
ATOM 981 C C . ALA A 1 125 ? -4.445 -12.918 15.048 1.00 48.78 125 ALA A C 1
ATOM 983 O O . ALA A 1 125 ? -5.202 -12.913 16.044 1.00 48.78 125 ALA A O 1
#